Protein AF-A0A0A2M734-F1 (afdb_monomer_lite)

Organism: NCBI:txid1121895

pLDDT: mean 83.77, std 15.37, range [37.56, 97.25]

Structure (mmCIF, N/CA/C/O backbone):
data_AF-A0A0A2M734-F1
#
_entry.id   AF-A0A0A2M734-F1
#
loop_
_atom_site.group_PDB
_atom_site.id
_atom_site.type_symbol
_atom_site.label_atom_id
_atom_site.label_alt_id
_atom_site.label_comp_id
_atom_site.label_asym_id
_atom_site.label_entity_id
_atom_site.label_seq_id
_atom_site.pdbx_PDB_ins_code
_atom_site.Cartn_x
_atom_site.Cartn_y
_atom_site.Cartn_z
_atom_site.occupancy
_atom_site.B_iso_or_equiv
_atom_site.auth_seq_id
_atom_site.auth_comp_id
_atom_site.auth_asym_id
_atom_site.auth_atom_id
_atom_site.pdbx_PDB_model_num
ATOM 1 N N . MET A 1 1 ? 25.179 3.321 -28.283 1.00 37.56 1 MET A N 1
ATOM 2 C CA . MET A 1 1 ? 24.266 2.156 -28.222 1.00 37.56 1 MET A CA 1
ATOM 3 C C . MET A 1 1 ? 24.267 1.571 -26.804 1.00 37.56 1 MET A C 1
ATOM 5 O O . MET A 1 1 ? 25.015 0.644 -26.534 1.00 37.56 1 MET A O 1
ATOM 9 N N . SER A 1 2 ? 23.492 2.133 -25.869 1.00 37.94 2 SER A N 1
ATOM 10 C CA . SER A 1 2 ? 23.304 1.556 -24.513 1.00 37.94 2 SER A CA 1
ATOM 11 C C . SER A 1 2 ? 21.987 1.959 -23.827 1.00 37.94 2 SER A C 1
ATOM 13 O O . SER A 1 2 ? 21.626 1.348 -22.826 1.00 37.94 2 SER A O 1
ATOM 15 N N . ALA A 1 3 ? 21.228 2.917 -24.376 1.00 38.88 3 ALA A N 1
ATOM 16 C CA . ALA A 1 3 ? 19.939 3.341 -23.819 1.00 38.88 3 ALA A CA 1
ATOM 17 C C . ALA A 1 3 ? 18.811 2.297 -23.989 1.00 38.88 3 ALA A C 1
ATOM 19 O O . ALA A 1 3 ? 17.944 2.198 -23.130 1.00 38.88 3 ALA A O 1
ATOM 20 N N . ASN A 1 4 ? 18.868 1.453 -25.028 1.00 44.41 4 ASN A N 1
ATOM 21 C CA . ASN A 1 4 ? 17.791 0.506 -25.372 1.00 44.41 4 ASN A CA 1
ATOM 22 C C . ASN A 1 4 ? 17.810 -0.825 -24.599 1.00 44.41 4 ASN A C 1
ATOM 24 O O . ASN A 1 4 ? 16.937 -1.655 -24.813 1.00 44.41 4 ASN A O 1
ATOM 28 N N . ARG A 1 5 ? 18.802 -1.089 -23.735 1.00 44.12 5 ARG A N 1
ATOM 29 C CA . ARG A 1 5 ? 18.874 -2.384 -23.021 1.00 44.12 5 ARG A CA 1
ATOM 30 C C . ARG A 1 5 ? 17.960 -2.476 -21.796 1.00 44.12 5 ARG A C 1
ATOM 32 O O . ARG A 1 5 ? 17.802 -3.564 -21.265 1.00 44.12 5 ARG A O 1
ATOM 39 N N . TYR A 1 6 ? 17.362 -1.363 -21.369 1.00 48.25 6 TYR A N 1
ATOM 40 C CA . TYR A 1 6 ? 16.563 -1.304 -20.138 1.00 48.25 6 TYR A CA 1
ATOM 41 C C . TYR A 1 6 ? 15.142 -0.769 -20.338 1.00 48.25 6 TYR A C 1
ATOM 43 O O . TYR A 1 6 ? 14.313 -0.942 -19.453 1.00 48.25 6 TYR A O 1
ATOM 51 N N . THR A 1 7 ? 14.829 -0.180 -21.496 1.00 48.91 7 THR A N 1
ATOM 52 C CA . THR A 1 7 ? 13.450 0.185 -21.864 1.00 48.91 7 THR A CA 1
ATOM 53 C C . THR A 1 7 ? 12.558 -1.043 -22.047 1.00 48.91 7 THR A C 1
ATOM 55 O O . THR A 1 7 ? 11.366 -0.941 -21.833 1.00 48.91 7 THR A O 1
ATOM 58 N N . GLY A 1 8 ? 13.127 -2.213 -22.361 1.00 50.00 8 GLY A N 1
ATOM 59 C CA . GLY A 1 8 ? 12.388 -3.483 -22.397 1.00 50.00 8 GLY A CA 1
ATOM 60 C C . GLY A 1 8 ? 12.229 -4.184 -21.041 1.00 50.00 8 GLY A C 1
ATOM 61 O O . GLY A 1 8 ? 11.625 -5.244 -20.996 1.00 50.00 8 GLY A O 1
ATOM 62 N N . ILE A 1 9 ? 12.805 -3.652 -19.949 1.00 56.25 9 ILE A N 1
ATOM 63 C CA . ILE A 1 9 ? 12.559 -4.179 -18.591 1.00 56.25 9 ILE A CA 1
ATOM 64 C C . ILE A 1 9 ? 11.285 -3.561 -18.012 1.00 56.25 9 ILE A C 1
ATOM 66 O O . ILE A 1 9 ? 10.501 -4.255 -17.377 1.00 56.25 9 ILE A O 1
ATOM 70 N N . PHE A 1 10 ? 11.083 -2.264 -18.246 1.00 59.22 10 PHE A N 1
ATOM 71 C CA . PHE A 1 10 ? 9.837 -1.564 -17.950 1.00 59.22 10 PHE A CA 1
ATOM 72 C C . PHE A 1 10 ? 8.920 -1.704 -19.158 1.00 59.22 10 PHE A C 1
ATOM 74 O O . PHE A 1 10 ? 8.701 -0.742 -19.888 1.00 59.22 10 PHE A O 1
ATOM 81 N N . ASP A 1 11 ? 8.477 -2.929 -19.430 1.00 54.78 11 ASP A N 1
ATOM 82 C CA . ASP A 1 11 ? 7.461 -3.139 -20.452 1.00 54.78 11 ASP A CA 1
ATOM 83 C C . ASP A 1 11 ? 6.242 -2.283 -20.074 1.00 54.78 11 ASP A C 1
ATOM 85 O O . ASP A 1 11 ? 5.738 -2.382 -18.954 1.00 54.78 11 ASP A O 1
ATOM 89 N N . GLU A 1 12 ? 5.768 -1.438 -20.994 1.00 52.53 12 GLU A N 1
ATOM 90 C CA . GLU A 1 12 ? 4.561 -0.602 -20.845 1.00 52.53 12 GLU A CA 1
ATOM 91 C C . GLU A 1 12 ? 3.285 -1.467 -20.887 1.00 52.53 12 GLU A C 1
ATOM 93 O O . GLU A 1 12 ? 2.268 -1.121 -21.492 1.00 52.53 12 GLU A O 1
ATOM 98 N N . HIS A 1 13 ? 3.333 -2.656 -20.286 1.00 53.72 13 HIS A N 1
ATOM 99 C CA . HIS A 1 13 ? 2.158 -3.471 -20.076 1.00 53.72 13 HIS A CA 1
ATOM 100 C C . HIS A 1 13 ? 1.295 -2.755 -19.048 1.00 53.72 13 HIS A C 1
ATOM 102 O O . HIS A 1 13 ? 1.479 -2.844 -17.841 1.00 53.72 13 HIS A O 1
ATOM 108 N N . ASN A 1 14 ? 0.333 -2.028 -19.598 1.00 68.12 14 ASN A N 1
ATOM 109 C CA . ASN A 1 14 ? -0.688 -1.242 -18.928 1.00 68.12 14 ASN A CA 1
ATOM 110 C C . ASN A 1 14 ? -1.402 -1.979 -17.777 1.00 68.12 14 ASN A C 1
ATOM 112 O O . ASN A 1 14 ? -1.954 -1.327 -16.892 1.00 68.12 14 ASN A O 1
ATOM 116 N N . ILE A 1 15 ? -1.398 -3.319 -17.791 1.00 80.56 15 ILE A N 1
ATOM 117 C CA . ILE A 1 15 ? -2.026 -4.176 -16.785 1.00 80.56 15 ILE A CA 1
ATOM 118 C C . ILE A 1 15 ? -1.123 -5.390 -16.493 1.00 80.56 15 ILE A C 1
ATOM 120 O O . ILE A 1 15 ? -0.897 -6.220 -17.376 1.00 80.56 15 ILE A O 1
ATOM 124 N N . ASN A 1 16 ? -0.669 -5.537 -15.246 1.00 85.44 16 ASN A N 1
ATOM 125 C CA . ASN A 1 16 ? -0.018 -6.727 -14.701 1.00 85.44 16 ASN A CA 1
ATOM 126 C C . ASN A 1 16 ? -0.886 -7.362 -13.606 1.00 85.44 16 ASN A C 1
ATOM 128 O O . ASN A 1 16 ? -1.156 -6.765 -12.567 1.00 85.44 16 ASN A O 1
ATOM 132 N N . LEU A 1 17 ? -1.292 -8.612 -13.825 1.00 85.81 17 LEU A N 1
ATOM 133 C CA . LEU A 1 17 ? -2.093 -9.386 -12.868 1.00 85.81 17 LEU A CA 1
ATOM 134 C C . LEU A 1 17 ? -1.323 -10.562 -12.263 1.00 85.81 17 LEU A C 1
ATOM 136 O O . LEU A 1 17 ? -1.888 -11.307 -11.463 1.00 85.81 17 LEU A O 1
ATOM 140 N N . ILE A 1 18 ? -0.061 -10.758 -12.655 1.00 87.12 18 ILE A N 1
ATOM 141 C CA . ILE A 1 18 ? 0.780 -11.832 -12.130 1.00 87.12 18 ILE A CA 1
ATOM 142 C C . ILE A 1 18 ? 1.548 -11.270 -10.931 1.00 87.12 18 ILE A C 1
ATOM 144 O O . ILE A 1 18 ? 2.391 -10.392 -11.123 1.00 87.12 18 ILE A O 1
ATOM 148 N N . PRO A 1 19 ? 1.294 -11.764 -9.706 1.00 87.38 19 PRO A N 1
ATOM 149 C CA . PRO A 1 19 ? 1.988 -11.264 -8.532 1.00 87.38 19 PRO A CA 1
ATOM 150 C C . PRO A 1 19 ? 3.489 -11.507 -8.629 1.00 87.38 19 PRO A C 1
ATOM 152 O O . PRO A 1 19 ? 3.938 -12.591 -9.013 1.00 87.38 19 PRO A O 1
ATOM 155 N N . PHE A 1 20 ? 4.249 -10.499 -8.228 1.00 85.88 20 PHE A N 1
ATOM 156 C CA . PHE A 1 20 ? 5.698 -10.464 -8.120 1.00 85.88 20 PHE A CA 1
ATOM 157 C C . PHE A 1 20 ? 6.459 -10.661 -9.433 1.00 85.88 20 PHE A C 1
ATOM 159 O O . PHE A 1 20 ? 7.683 -10.731 -9.386 1.00 85.88 20 PHE A O 1
ATOM 166 N N . SER A 1 21 ? 5.811 -10.726 -10.600 1.00 85.31 21 SER A N 1
ATOM 167 C CA . SER A 1 21 ? 6.509 -10.918 -11.881 1.00 85.31 21 SER A CA 1
ATOM 168 C C . SER A 1 21 ? 7.441 -9.741 -12.183 1.00 85.31 21 SER A C 1
ATOM 170 O O . SER A 1 21 ? 8.661 -9.898 -12.259 1.00 85.31 21 SER A O 1
ATOM 172 N N . ASN A 1 22 ? 6.869 -8.543 -12.285 1.00 84.12 22 ASN A N 1
ATOM 173 C CA . ASN A 1 22 ? 7.575 -7.335 -12.688 1.00 84.12 22 ASN A CA 1
ATOM 174 C C . ASN A 1 22 ? 8.467 -6.824 -11.559 1.00 84.12 22 ASN A C 1
ATOM 176 O O . ASN A 1 22 ? 9.655 -6.561 -11.770 1.00 84.12 22 ASN A O 1
ATOM 180 N N . LYS A 1 23 ? 7.940 -6.765 -10.326 1.00 86.81 23 LYS A N 1
ATOM 181 C CA . LYS A 1 23 ? 8.729 -6.315 -9.174 1.00 86.81 23 LYS A CA 1
ATOM 182 C C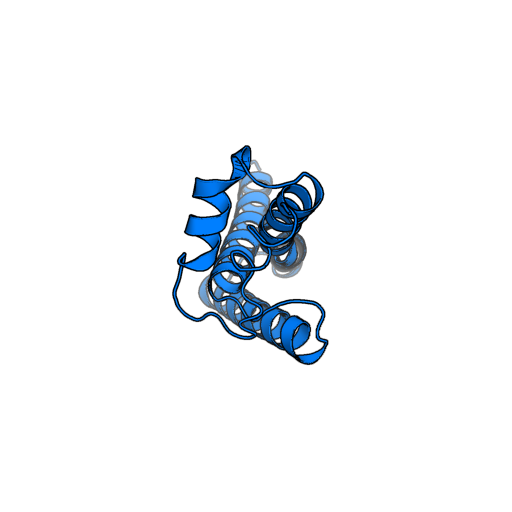 . LYS A 1 23 ? 9.942 -7.201 -8.930 1.00 86.81 23 LYS A C 1
ATOM 184 O O . LYS A 1 23 ? 11.013 -6.659 -8.660 1.00 86.81 23 LYS A O 1
ATOM 189 N N . TRP A 1 24 ? 9.836 -8.524 -9.081 1.00 86.69 24 TRP A N 1
ATOM 190 C CA . TRP A 1 24 ? 10.999 -9.404 -8.931 1.00 86.69 24 TRP A CA 1
ATOM 191 C C . TRP A 1 24 ? 12.109 -9.059 -9.922 1.00 86.69 24 TRP A C 1
ATOM 193 O O . TRP A 1 24 ? 13.261 -8.930 -9.512 1.00 86.69 24 TRP A O 1
ATOM 203 N N . ILE A 1 25 ? 11.771 -8.829 -11.194 1.00 85.75 25 ILE A N 1
ATOM 204 C CA . ILE A 1 25 ? 12.740 -8.442 -12.228 1.00 85.75 25 ILE A CA 1
ATOM 205 C C . ILE A 1 25 ? 13.391 -7.094 -11.885 1.00 85.75 25 ILE A C 1
ATOM 207 O O . ILE A 1 25 ? 14.613 -6.946 -12.010 1.00 85.75 25 ILE A O 1
ATOM 211 N N . TYR A 1 26 ? 12.610 -6.114 -11.424 1.00 85.88 26 TYR A N 1
ATOM 212 C CA . TYR A 1 26 ? 13.135 -4.809 -11.016 1.00 85.88 26 TYR A CA 1
ATOM 213 C C . TYR A 1 26 ? 14.089 -4.917 -9.826 1.00 85.88 26 TYR A C 1
ATOM 215 O O . TYR A 1 26 ? 15.167 -4.318 -9.843 1.00 85.88 26 TYR A O 1
ATOM 223 N N . PHE A 1 27 ? 13.726 -5.704 -8.811 1.00 87.25 27 PHE A N 1
ATOM 224 C CA . PHE A 1 27 ? 14.544 -5.896 -7.617 1.00 87.25 27 PHE A CA 1
ATOM 225 C C . PHE A 1 27 ? 15.801 -6.726 -7.897 1.00 87.25 27 PHE A C 1
ATOM 227 O O . PHE A 1 27 ? 16.882 -6.357 -7.436 1.00 87.25 27 PHE A O 1
ATOM 234 N N . SER A 1 28 ? 15.711 -7.791 -8.698 1.00 88.94 28 SER A N 1
ATOM 235 C CA . SER A 1 28 ? 16.867 -8.628 -9.042 1.00 88.94 28 SER A CA 1
ATOM 236 C C . SER A 1 28 ? 17.914 -7.861 -9.849 1.00 88.94 28 SER A C 1
ATOM 238 O O . SER A 1 28 ? 19.112 -8.084 -9.690 1.00 88.94 28 SER A O 1
ATOM 240 N N . ASN A 1 29 ? 17.471 -6.921 -10.687 1.00 87.94 29 ASN A N 1
ATOM 241 C CA . ASN A 1 29 ? 18.339 -6.068 -11.498 1.00 87.94 29 ASN A CA 1
ATOM 242 C C . ASN A 1 29 ? 18.597 -4.698 -10.854 1.00 87.94 29 ASN A C 1
ATOM 244 O O . ASN A 1 29 ? 19.173 -3.814 -11.492 1.00 87.94 29 ASN A O 1
ATOM 248 N N . PHE A 1 30 ? 18.200 -4.495 -9.592 1.00 87.69 30 PHE A N 1
ATOM 249 C CA . PHE A 1 30 ? 18.165 -3.169 -8.983 1.00 87.69 30 PHE A CA 1
ATOM 250 C C . PHE A 1 30 ? 19.512 -2.456 -9.061 1.00 87.69 30 PHE A C 1
ATOM 252 O O . PHE A 1 30 ? 19.570 -1.302 -9.464 1.00 87.69 30 PHE A O 1
ATOM 259 N N . PHE A 1 31 ? 20.620 -3.137 -8.759 1.00 89.00 31 PHE A N 1
ATOM 260 C CA . PHE A 1 31 ? 21.952 -2.524 -8.769 1.00 89.00 31 PHE A CA 1
ATOM 261 C C . PHE A 1 31 ? 22.455 -2.153 -10.169 1.00 89.00 31 PHE A C 1
ATOM 263 O O . PHE A 1 31 ? 23.221 -1.193 -10.293 1.00 89.00 31 PHE A O 1
ATOM 270 N N . THR A 1 32 ? 21.978 -2.831 -11.215 1.00 87.75 32 THR A N 1
ATOM 271 C CA . THR A 1 32 ? 22.359 -2.578 -12.614 1.00 87.75 32 THR A CA 1
ATOM 272 C C . THR A 1 32 ? 21.507 -1.504 -13.290 1.00 87.75 32 THR A C 1
ATOM 274 O O . THR A 1 32 ? 21.896 -0.984 -14.334 1.00 87.75 32 THR A O 1
ATOM 277 N N . LEU A 1 33 ? 20.366 -1.135 -12.697 1.00 84.81 33 LEU A N 1
ATOM 278 C CA . LEU A 1 33 ? 19.501 -0.077 -13.216 1.00 84.81 33 LEU A CA 1
ATOM 279 C C . LEU A 1 33 ? 20.190 1.299 -13.202 1.00 84.81 33 LEU A C 1
ATOM 281 O O . LEU A 1 33 ? 20.996 1.630 -12.322 1.00 84.81 33 LEU A O 1
ATOM 285 N N . GLN A 1 34 ? 19.808 2.137 -14.165 1.00 89.88 34 GLN A N 1
ATOM 286 C CA . GLN A 1 34 ? 20.165 3.556 -14.179 1.00 89.88 34 GLN A CA 1
ATOM 287 C C . GLN A 1 34 ? 19.525 4.292 -12.993 1.00 89.88 34 GLN A C 1
ATOM 289 O O . GLN A 1 34 ? 18.487 3.877 -12.479 1.00 89.88 34 GLN A O 1
ATOM 294 N N . THR A 1 35 ? 20.108 5.418 -12.578 1.00 87.38 35 THR A N 1
ATOM 295 C CA . THR A 1 35 ? 19.654 6.184 -11.404 1.00 87.38 35 THR A CA 1
ATOM 296 C C . THR A 1 35 ? 18.171 6.556 -11.463 1.00 87.38 35 THR A C 1
ATOM 298 O O . THR A 1 35 ? 17.460 6.354 -10.483 1.00 87.38 35 THR A O 1
ATOM 301 N N . ASN A 1 36 ? 17.677 7.027 -12.612 1.00 84.06 36 ASN A N 1
ATOM 302 C CA . ASN A 1 36 ? 16.268 7.412 -12.765 1.00 84.06 36 ASN A CA 1
ATOM 303 C C . ASN A 1 36 ? 15.320 6.213 -12.610 1.00 84.06 36 ASN A C 1
ATOM 305 O O . ASN A 1 36 ? 14.311 6.313 -11.921 1.00 84.06 36 ASN A O 1
ATOM 309 N N . ALA A 1 37 ? 15.689 5.065 -13.181 1.00 85.31 37 ALA A N 1
ATOM 310 C CA . ALA A 1 37 ? 14.931 3.822 -13.067 1.00 85.31 37 ALA A CA 1
ATOM 311 C C . ALA A 1 37 ? 14.914 3.282 -11.625 1.00 85.31 37 ALA A C 1
ATOM 313 O O . ALA A 1 37 ? 13.869 2.878 -11.127 1.00 85.31 37 ALA A O 1
ATOM 314 N N . LYS A 1 38 ? 16.049 3.339 -10.914 1.00 87.56 38 LYS A N 1
ATOM 315 C CA . LYS A 1 38 ? 16.118 2.991 -9.482 1.00 87.56 38 LYS A CA 1
ATOM 316 C C . LYS A 1 38 ? 15.183 3.860 -8.649 1.00 87.56 38 LYS A C 1
ATOM 318 O O . LYS A 1 38 ? 14.436 3.347 -7.822 1.00 87.56 38 LYS A O 1
ATOM 323 N N . LEU A 1 39 ? 15.237 5.176 -8.866 1.00 87.88 39 LEU A N 1
ATOM 324 C CA . LEU A 1 39 ? 14.393 6.133 -8.155 1.00 87.88 39 LEU A CA 1
ATOM 325 C C . LEU A 1 39 ? 12.911 5.884 -8.426 1.00 87.88 39 LEU A C 1
ATOM 327 O O . LEU A 1 39 ? 12.125 5.970 -7.490 1.00 87.88 39 LEU A O 1
ATOM 331 N N . PHE A 1 40 ? 12.545 5.554 -9.665 1.00 86.62 40 PHE A N 1
ATOM 332 C CA . PHE A 1 40 ? 11.183 5.168 -10.019 1.00 86.62 40 PHE A CA 1
ATOM 333 C C . PHE A 1 40 ? 10.731 3.929 -9.232 1.00 86.62 40 PHE A C 1
ATOM 335 O O . PHE A 1 40 ? 9.793 4.029 -8.452 1.00 86.62 40 PHE A O 1
ATOM 342 N N . VAL A 1 41 ? 11.467 2.812 -9.305 1.00 88.38 41 VAL A N 1
ATOM 343 C CA . VAL A 1 41 ? 11.125 1.562 -8.588 1.00 88.38 41 VAL A CA 1
ATOM 344 C C . VAL A 1 41 ? 10.960 1.783 -7.080 1.00 88.38 41 VAL A C 1
ATOM 346 O O . VAL A 1 41 ? 10.027 1.256 -6.467 1.00 88.38 41 VAL A O 1
ATOM 349 N N . ILE A 1 42 ? 11.849 2.578 -6.474 1.00 90.56 42 ILE A N 1
ATOM 350 C CA . ILE A 1 42 ? 11.765 2.930 -5.051 1.00 90.56 42 ILE A CA 1
ATOM 351 C C . ILE A 1 42 ? 10.507 3.755 -4.773 1.00 90.56 42 ILE A C 1
ATOM 353 O O . ILE A 1 42 ? 9.784 3.443 -3.830 1.00 90.56 42 ILE A O 1
ATOM 357 N N . LYS A 1 43 ? 10.251 4.803 -5.565 1.00 90.94 43 LYS A N 1
ATOM 358 C CA . LYS A 1 43 ? 9.100 5.693 -5.374 1.00 90.94 43 LYS A CA 1
ATOM 359 C C . LYS A 1 43 ? 7.777 4.962 -5.539 1.00 90.94 43 LYS A C 1
ATOM 361 O O . LYS A 1 43 ? 6.937 5.127 -4.668 1.00 90.94 43 LYS A O 1
ATOM 366 N N . GLU A 1 44 ? 7.625 4.135 -6.568 1.00 89.50 44 GLU A N 1
ATOM 367 C CA . GLU A 1 44 ? 6.403 3.350 -6.784 1.00 89.50 44 GLU A CA 1
ATOM 368 C C . GLU A 1 44 ? 6.170 2.379 -5.620 1.00 89.50 44 GLU A C 1
ATOM 370 O O . GLU A 1 44 ? 5.109 2.354 -5.003 1.00 89.50 44 GLU A O 1
ATOM 375 N N . THR A 1 45 ? 7.207 1.634 -5.220 1.00 92.56 45 THR A N 1
ATOM 376 C CA . THR A 1 45 ? 7.074 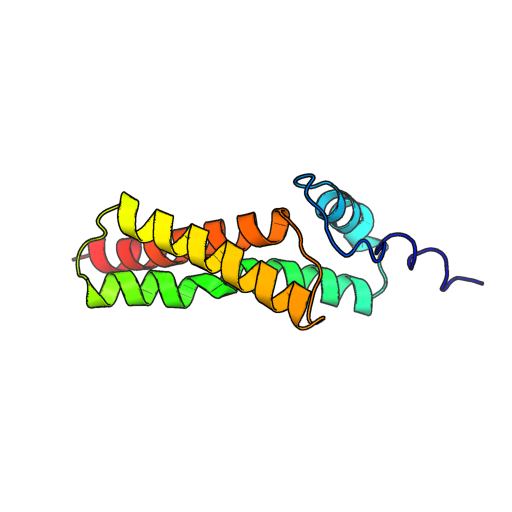0.634 -4.149 1.00 92.56 45 THR A CA 1
ATOM 377 C C . THR A 1 45 ? 6.786 1.270 -2.789 1.00 92.56 45 THR A C 1
ATOM 379 O O . THR A 1 45 ? 5.899 0.820 -2.065 1.00 92.56 45 THR A O 1
ATOM 382 N N . ILE A 1 46 ? 7.535 2.313 -2.421 1.00 95.44 46 ILE A N 1
ATOM 383 C CA . ILE A 1 46 ? 7.340 3.018 -1.150 1.00 95.44 46 ILE A CA 1
ATOM 384 C C . ILE A 1 46 ? 6.025 3.798 -1.188 1.00 95.44 46 ILE A C 1
ATOM 386 O O . ILE A 1 46 ? 5.270 3.753 -0.224 1.00 95.44 46 ILE A O 1
ATOM 390 N N . GLY A 1 47 ? 5.721 4.476 -2.294 1.00 94.31 47 GLY A N 1
ATOM 391 C CA . GLY A 1 47 ? 4.496 5.246 -2.479 1.00 94.31 47 GLY A CA 1
ATOM 392 C C . GLY A 1 47 ? 3.261 4.401 -2.199 1.00 94.31 47 GLY A C 1
ATOM 393 O O . GLY A 1 47 ? 2.511 4.730 -1.282 1.00 94.31 47 GLY A O 1
ATOM 394 N N . ASN A 1 48 ? 3.125 3.266 -2.885 1.00 94.69 48 ASN A N 1
ATOM 395 C CA . ASN A 1 48 ? 1.986 2.363 -2.707 1.00 94.69 48 ASN A CA 1
ATOM 396 C C . ASN A 1 48 ? 1.951 1.747 -1.300 1.00 94.69 48 ASN A C 1
ATOM 398 O O . ASN A 1 48 ? 0.896 1.648 -0.684 1.00 94.69 48 ASN A O 1
ATOM 402 N N . PHE A 1 49 ? 3.101 1.431 -0.697 1.00 96.62 49 PHE A N 1
ATOM 403 C CA . PHE A 1 49 ? 3.112 0.963 0.692 1.00 96.62 49 PHE A CA 1
ATOM 404 C C . PHE A 1 49 ? 2.636 2.028 1.696 1.00 96.62 49 PHE A C 1
ATOM 406 O O . PHE A 1 49 ? 1.943 1.707 2.655 1.00 96.62 49 PHE A O 1
ATOM 413 N N . PHE A 1 50 ? 2.984 3.302 1.517 1.00 97.06 50 PHE A N 1
ATOM 414 C CA . PHE A 1 50 ? 2.600 4.354 2.466 1.00 97.06 50 PHE A CA 1
ATOM 415 C C . PHE A 1 50 ? 1.221 4.966 2.188 1.00 97.06 50 PHE A C 1
ATOM 417 O O . PHE A 1 50 ? 0.642 5.565 3.094 1.00 97.06 50 PHE A O 1
ATOM 424 N N . LEU A 1 51 ? 0.665 4.798 0.987 1.00 95.94 51 LEU A N 1
ATOM 425 C CA . LEU A 1 51 ? -0.516 5.527 0.520 1.00 95.94 51 LEU A CA 1
ATOM 426 C C . LEU A 1 51 ? -1.761 5.338 1.402 1.00 95.94 51 LEU A C 1
ATOM 428 O O . LEU A 1 51 ? -2.426 6.314 1.748 1.00 95.94 51 LEU A O 1
ATOM 432 N N . LEU A 1 52 ? -2.064 4.102 1.817 1.00 96.75 52 LEU A N 1
ATOM 433 C CA . LEU A 1 52 ? -3.235 3.802 2.656 1.00 96.75 52 LEU A CA 1
ATOM 434 C C . LEU A 1 52 ? -2.969 3.860 4.167 1.00 96.75 52 LEU A C 1
ATOM 436 O O . LEU A 1 52 ? -3.915 3.753 4.955 1.00 96.75 52 LEU A O 1
ATOM 440 N N . MET A 1 53 ? -1.720 4.064 4.601 1.00 96.44 53 MET A N 1
ATOM 441 C CA . MET A 1 53 ? -1.396 4.138 6.032 1.00 96.44 53 MET A CA 1
ATOM 442 C C . MET A 1 53 ? -2.151 5.254 6.768 1.00 96.44 53 MET A C 1
ATOM 444 O O . MET A 1 53 ? -2.735 4.957 7.816 1.00 96.44 53 MET A O 1
ATOM 448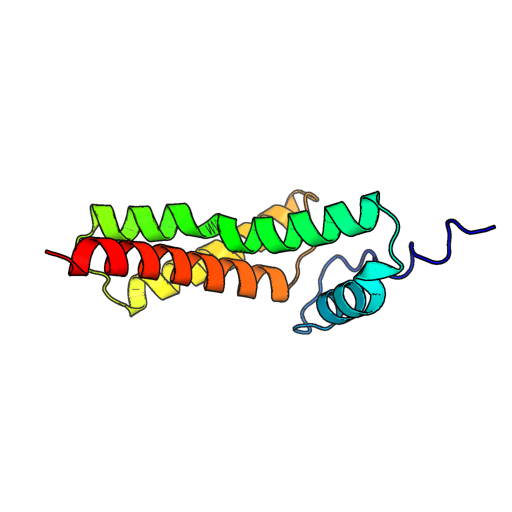 N N . PRO A 1 54 ? -2.191 6.511 6.269 1.00 95.19 54 PRO A N 1
ATOM 449 C CA . PRO A 1 54 ? -2.872 7.598 6.967 1.00 95.19 54 PRO A CA 1
ATOM 450 C C . PRO A 1 54 ? -4.371 7.335 7.078 1.00 95.19 54 PRO A C 1
ATOM 452 O O . PRO A 1 54 ? -4.953 7.547 8.137 1.00 95.19 54 PRO A O 1
ATOM 455 N N . PHE A 1 55 ? -4.986 6.801 6.017 1.00 94.44 55 PHE A N 1
ATOM 456 C CA . PHE A 1 55 ? -6.404 6.452 6.018 1.00 94.44 55 PHE A CA 1
ATOM 457 C C . PHE A 1 55 ? -6.725 5.410 7.095 1.00 94.44 55 PHE A C 1
ATOM 459 O O . PHE A 1 55 ? -7.618 5.624 7.916 1.00 94.44 55 PHE A O 1
ATOM 466 N N . ALA A 1 56 ? -5.981 4.301 7.125 1.00 93.00 56 ALA A N 1
ATOM 467 C CA . ALA A 1 56 ? -6.216 3.237 8.092 1.00 93.00 56 ALA A CA 1
ATOM 468 C C . ALA A 1 56 ? -5.972 3.710 9.532 1.00 93.00 56 ALA A C 1
ATOM 470 O O . ALA A 1 56 ? -6.760 3.395 10.426 1.00 93.00 56 ALA A O 1
ATOM 471 N N . TRP A 1 57 ? -4.934 4.522 9.754 1.00 92.19 57 TRP A N 1
ATOM 472 C CA . TRP A 1 57 ? -4.685 5.158 11.045 1.00 92.19 57 TRP A CA 1
ATOM 473 C C . TRP A 1 57 ? -5.866 6.034 11.480 1.00 92.19 57 TRP A C 1
ATOM 475 O O . TRP A 1 57 ? -6.412 5.847 12.568 1.00 92.19 57 TRP A O 1
ATOM 485 N N . SER A 1 58 ? -6.292 6.974 10.630 1.00 92.00 58 SER A N 1
ATOM 486 C CA . SER A 1 58 ? -7.402 7.888 10.917 1.00 92.00 58 SER A CA 1
ATOM 487 C C . SER A 1 58 ? -8.710 7.142 11.163 1.00 92.00 58 SER A C 1
ATOM 489 O O . SER A 1 58 ? -9.439 7.480 12.093 1.00 92.00 58 SER A O 1
ATOM 491 N N . TYR A 1 59 ? -8.986 6.083 10.400 1.00 90.94 59 TYR A N 1
ATOM 492 C CA . TYR A 1 59 ? -10.141 5.219 10.634 1.00 90.94 59 TYR A CA 1
ATOM 493 C C . TYR A 1 59 ? -10.136 4.653 12.064 1.00 90.94 59 TYR A C 1
ATOM 495 O O . TYR A 1 59 ? -11.153 4.683 12.758 1.00 90.94 59 TYR A O 1
ATOM 503 N N . CYS A 1 60 ? -8.980 4.190 12.545 1.00 89.06 60 CYS A N 1
ATOM 504 C CA . CYS A 1 60 ? -8.857 3.686 13.911 1.00 89.06 60 CYS A CA 1
ATOM 505 C C . CYS A 1 60 ? -9.098 4.774 14.968 1.00 89.06 60 CYS A C 1
ATOM 507 O O . CYS A 1 60 ? -9.756 4.499 15.972 1.00 89.06 60 CYS A O 1
ATOM 509 N N . VAL A 1 61 ? -8.610 5.997 14.726 1.00 89.06 61 VAL A N 1
ATOM 510 C CA . VAL A 1 61 ? -8.815 7.156 15.613 1.00 89.06 61 VAL A CA 1
ATOM 511 C C . VAL A 1 61 ? -10.304 7.475 15.767 1.00 89.06 61 VAL A C 1
ATOM 513 O O . VAL A 1 61 ? -10.780 7.624 16.889 1.00 89.06 61 VAL A O 1
ATOM 516 N N . PHE A 1 62 ? -11.052 7.562 14.663 1.00 88.19 62 PHE A N 1
ATOM 517 C CA . PHE A 1 62 ? -12.450 8.009 14.700 1.00 88.19 62 PHE A CA 1
ATOM 518 C C . PHE A 1 62 ? -13.423 6.948 15.213 1.00 88.19 62 PHE A C 1
ATOM 520 O O . PHE A 1 62 ? -14.375 7.278 15.917 1.00 88.19 62 PHE A O 1
ATOM 527 N N . PHE A 1 63 ? -13.201 5.676 14.876 1.00 84.69 63 PHE A N 1
ATOM 528 C CA . PHE A 1 63 ? -14.160 4.612 15.185 1.00 84.69 63 PHE A CA 1
ATOM 529 C C . PHE A 1 63 ? -13.797 3.797 16.434 1.00 84.69 63 PHE A C 1
ATOM 531 O O . PHE A 1 63 ? -14.557 2.912 16.826 1.00 84.69 63 PHE A O 1
ATOM 538 N N . GLY A 1 64 ? -12.673 4.110 17.094 1.00 69.06 64 GLY A N 1
ATOM 539 C CA . GLY A 1 64 ? -12.327 3.702 18.463 1.00 69.06 64 GLY A CA 1
ATOM 540 C C . GLY A 1 64 ? -11.988 2.220 18.665 1.00 69.06 64 GLY A C 1
ATOM 541 O O . GLY A 1 64 ? -11.144 1.897 19.498 1.00 69.06 64 GLY A O 1
ATOM 542 N N . LYS A 1 65 ? -12.590 1.303 17.898 1.00 63.62 65 LYS A N 1
ATOM 543 C CA . LYS A 1 65 ? -12.218 -0.111 17.776 1.00 63.62 65 LYS A CA 1
ATOM 544 C C . LYS A 1 65 ? -12.560 -0.602 16.375 1.00 63.62 65 LYS A C 1
ATOM 546 O O . LYS A 1 65 ? -13.688 -0.486 15.905 1.00 63.62 65 LYS A O 1
ATOM 551 N N . ILE A 1 66 ? -11.578 -1.205 15.720 1.00 57.72 66 ILE A N 1
ATOM 552 C CA . ILE A 1 66 ? -11.752 -1.835 14.417 1.00 57.72 66 ILE A CA 1
ATOM 553 C C . ILE A 1 66 ? -12.732 -3.012 14.565 1.00 57.72 66 ILE A C 1
ATOM 555 O O . ILE A 1 66 ? -12.411 -4.017 15.202 1.00 57.72 66 ILE A O 1
ATOM 559 N N . LYS A 1 67 ? -13.896 -2.958 13.909 1.00 64.12 67 LYS A N 1
ATOM 560 C CA . LYS A 1 67 ? -14.507 -4.203 13.428 1.00 64.12 67 LYS A CA 1
ATOM 561 C C . LYS A 1 67 ? -13.588 -4.710 12.317 1.00 64.12 67 LYS A C 1
ATOM 563 O O . LYS A 1 67 ? -13.619 -4.177 11.211 1.00 64.12 67 LYS A O 1
ATOM 568 N N . GLN A 1 68 ? -12.732 -5.681 12.649 1.00 71.12 68 GLN A N 1
ATOM 569 C CA . GLN A 1 68 ? -11.687 -6.243 11.773 1.00 71.12 68 GLN A CA 1
ATOM 570 C C . GLN A 1 68 ? -12.138 -6.484 10.329 1.00 71.12 68 GLN A C 1
ATOM 572 O O . GLN A 1 68 ? -11.402 -6.073 9.435 1.00 71.12 68 GLN A O 1
ATOM 577 N N . PRO A 1 69 ? -13.348 -7.007 10.054 1.00 81.88 69 PRO A N 1
ATOM 578 C CA . PRO A 1 69 ? -13.772 -7.192 8.670 1.00 81.88 69 PRO A CA 1
ATOM 579 C C . PRO A 1 69 ? -14.037 -5.876 7.924 1.00 81.88 69 PRO A C 1
ATOM 581 O O . PRO A 1 69 ? -13.619 -5.740 6.781 1.00 81.88 69 PRO A O 1
ATOM 584 N N . THR A 1 70 ? -14.687 -4.884 8.542 1.00 86.94 70 THR A N 1
ATOM 585 C CA . THR A 1 70 ? -15.098 -3.653 7.839 1.00 86.94 70 THR A CA 1
ATOM 586 C C . THR A 1 70 ? -13.901 -2.822 7.392 1.00 86.94 70 THR A C 1
ATOM 588 O O . THR A 1 70 ? -13.869 -2.353 6.260 1.00 86.94 70 THR A O 1
ATOM 591 N N . MET A 1 71 ? -12.891 -2.673 8.253 1.00 88.12 71 MET A N 1
ATOM 592 C CA . MET A 1 71 ? -11.677 -1.932 7.900 1.00 88.12 71 MET A CA 1
ATOM 593 C C . MET A 1 71 ? -10.909 -2.628 6.773 1.00 88.12 71 MET A C 1
ATOM 595 O O . MET A 1 71 ? -10.469 -1.968 5.840 1.00 88.12 71 MET A O 1
ATOM 599 N N . VAL A 1 72 ? -10.771 -3.956 6.841 1.00 90.62 72 VAL A N 1
ATOM 600 C CA . VAL A 1 72 ? -10.069 -4.733 5.810 1.00 90.62 72 VAL A CA 1
ATOM 601 C C . VAL A 1 72 ? -10.789 -4.618 4.468 1.00 90.62 72 VAL A C 1
ATOM 603 O O . VAL A 1 72 ? -10.144 -4.335 3.465 1.00 90.62 72 VAL A O 1
ATOM 606 N N . VAL A 1 73 ? -12.120 -4.750 4.450 1.00 93.00 73 VAL A N 1
ATOM 607 C CA . VAL A 1 73 ? -12.925 -4.566 3.230 1.00 93.00 73 VAL A CA 1
ATOM 608 C C . VAL A 1 73 ? -12.738 -3.163 2.651 1.00 93.00 73 VAL A C 1
ATOM 610 O O . VAL A 1 73 ? -12.545 -3.031 1.446 1.00 93.00 73 VAL A O 1
ATOM 613 N N . LEU A 1 74 ? -12.736 -2.122 3.490 1.00 93.56 74 LEU A N 1
ATOM 614 C CA . LEU A 1 74 ? -12.496 -0.747 3.041 1.00 93.56 74 LEU A CA 1
ATOM 615 C C . LEU A 1 74 ? -11.088 -0.554 2.471 1.00 93.56 74 LEU A C 1
ATOM 617 O O . LEU A 1 74 ? -10.948 0.076 1.430 1.00 93.56 74 LEU A O 1
ATOM 621 N N . ILE A 1 75 ? -10.056 -1.107 3.114 1.00 94.94 75 ILE A N 1
ATOM 622 C CA . ILE A 1 75 ? -8.672 -1.039 2.622 1.00 94.94 75 ILE A CA 1
ATOM 623 C C . ILE A 1 75 ? -8.562 -1.711 1.250 1.00 94.94 75 ILE A C 1
ATOM 625 O O . ILE A 1 75 ? -7.989 -1.125 0.339 1.00 94.94 75 ILE A O 1
ATOM 629 N N . VAL A 1 76 ? -9.142 -2.902 1.081 1.00 95.38 76 VAL A N 1
ATOM 630 C CA . VAL A 1 76 ? -9.135 -3.621 -0.204 1.00 95.38 76 VAL A CA 1
ATOM 631 C C . VAL A 1 76 ? -9.893 -2.834 -1.275 1.00 95.38 76 VAL A C 1
ATOM 633 O O . VAL A 1 76 ? -9.390 -2.665 -2.383 1.00 95.38 76 VAL A O 1
ATOM 636 N N . PHE A 1 77 ? -11.075 -2.307 -0.945 1.00 96.38 77 PHE A N 1
ATOM 637 C CA . PHE A 1 77 ? -11.866 -1.493 -1.867 1.00 96.38 77 PHE A CA 1
ATOM 638 C C . PHE A 1 77 ? -11.121 -0.224 -2.303 1.00 96.38 77 PHE A C 1
ATOM 640 O O . PHE A 1 77 ? -11.114 0.117 -3.486 1.00 96.38 77 PHE A O 1
ATOM 647 N N . LEU A 1 78 ? -10.462 0.462 -1.367 1.00 96.31 78 LEU A N 1
ATOM 648 C CA . LEU A 1 78 ? -9.673 1.654 -1.664 1.00 96.31 78 LEU A CA 1
ATOM 649 C C . LEU A 1 78 ? -8.417 1.327 -2.466 1.00 96.31 78 LEU A C 1
ATOM 651 O O . LEU A 1 78 ? -8.143 2.047 -3.415 1.00 96.31 78 LEU A O 1
ATOM 655 N N . ALA A 1 79 ? -7.699 0.247 -2.146 1.00 96.31 79 ALA A N 1
ATOM 656 C CA . ALA A 1 79 ? -6.536 -0.192 -2.919 1.00 96.31 79 ALA A CA 1
ATOM 657 C C . ALA A 1 79 ? -6.915 -0.445 -4.386 1.00 96.31 79 ALA A C 1
ATOM 659 O O . ALA A 1 79 ? -6.273 0.081 -5.287 1.00 96.31 79 ALA A O 1
ATOM 660 N N . LEU A 1 80 ? -8.024 -1.157 -4.623 1.00 95.06 80 LEU A N 1
ATOM 661 C CA . LEU A 1 80 ? -8.566 -1.365 -5.967 1.00 95.06 80 LEU A CA 1
ATOM 662 C C . LEU A 1 80 ? -8.974 -0.050 -6.637 1.00 95.06 80 LEU A C 1
ATOM 664 O O . LEU A 1 80 ? -8.696 0.151 -7.815 1.00 95.06 80 LEU A O 1
ATOM 668 N N . THR A 1 81 ? -9.650 0.842 -5.912 1.00 96.19 81 THR A N 1
ATOM 669 C CA . THR A 1 81 ? -10.109 2.128 -6.460 1.00 96.19 81 THR A CA 1
ATO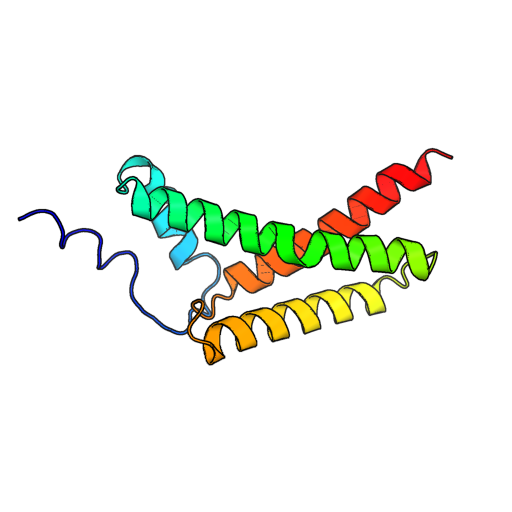M 670 C C . THR A 1 81 ? -8.931 3.006 -6.872 1.00 96.19 81 THR A C 1
ATOM 672 O O . THR A 1 81 ? -8.950 3.583 -7.953 1.00 96.19 81 THR A O 1
ATOM 675 N N . ILE A 1 82 ? -7.905 3.088 -6.028 1.00 94.56 82 ILE A N 1
ATOM 676 C CA . ILE A 1 82 ? -6.681 3.850 -6.275 1.00 94.56 82 ILE A CA 1
ATOM 677 C C . ILE A 1 82 ? -5.967 3.324 -7.517 1.00 94.56 82 ILE A C 1
ATOM 679 O O . ILE A 1 82 ? -5.691 4.114 -8.416 1.00 94.56 82 ILE A O 1
ATOM 683 N N . GLU A 1 83 ? -5.753 2.010 -7.595 1.00 92.75 83 GLU A N 1
ATOM 684 C CA . GLU A 1 83 ? -5.069 1.377 -8.724 1.00 92.75 83 GLU A CA 1
ATOM 685 C C . GLU A 1 83 ? -5.816 1.632 -10.041 1.00 92.75 83 GLU A C 1
ATOM 687 O O . GLU A 1 83 ? -5.242 2.046 -11.047 1.00 92.75 83 GLU A O 1
ATOM 692 N N . ASN A 1 84 ? -7.146 1.475 -10.016 1.00 92.38 84 ASN A N 1
ATOM 693 C CA . ASN A 1 84 ? -7.990 1.803 -11.160 1.00 92.38 84 ASN A CA 1
ATOM 694 C C . ASN A 1 84 ? -7.861 3.284 -11.541 1.00 92.38 84 ASN A C 1
ATOM 696 O O . ASN A 1 84 ? -7.730 3.598 -12.718 1.00 92.38 84 ASN A O 1
ATOM 700 N N . LEU A 1 85 ? -7.890 4.211 -10.582 1.00 93.25 85 LEU A N 1
ATOM 701 C CA . LEU A 1 85 ? -7.757 5.640 -10.876 1.00 93.25 85 LEU A CA 1
ATOM 702 C C . LEU A 1 85 ? -6.385 5.985 -11.462 1.00 93.25 85 LEU A C 1
ATOM 704 O O . LEU A 1 85 ? -6.328 6.745 -12.425 1.00 93.25 85 LEU A O 1
ATOM 708 N N . GLN A 1 86 ? -5.297 5.432 -10.919 1.00 89.81 86 GLN A N 1
ATOM 709 C CA . GLN A 1 86 ? -3.944 5.623 -11.452 1.00 89.81 86 GLN A CA 1
ATOM 710 C C . GLN A 1 86 ? -3.847 5.135 -12.898 1.00 89.81 86 GLN A C 1
ATOM 712 O O . GLN A 1 86 ? -3.283 5.843 -13.735 1.00 89.81 86 GLN A O 1
ATOM 717 N N . TYR A 1 87 ? -4.478 3.996 -13.190 1.00 90.19 87 TYR A N 1
ATOM 718 C CA . TYR A 1 87 ? -4.598 3.451 -14.534 1.00 90.19 87 TYR A CA 1
ATOM 719 C C . TYR A 1 87 ? -5.398 4.369 -15.475 1.00 90.19 87 TYR A C 1
ATOM 721 O O . TYR A 1 87 ? -4.888 4.805 -16.505 1.00 90.19 87 TYR A O 1
ATOM 729 N N . TRP A 1 88 ? -6.632 4.737 -15.108 1.00 91.06 88 TRP A N 1
ATOM 730 C CA . TRP A 1 88 ? -7.506 5.589 -15.931 1.00 91.06 88 TRP A CA 1
ATOM 731 C C . TRP A 1 88 ? -6.919 6.982 -16.192 1.00 91.06 88 TRP A C 1
ATOM 733 O O . TRP A 1 88 ? -7.117 7.557 -17.264 1.00 91.06 88 TRP A O 1
ATOM 743 N N . LEU A 1 89 ? -6.200 7.537 -15.216 1.00 90.00 89 LEU A N 1
ATOM 744 C CA . LEU A 1 89 ? -5.563 8.848 -15.319 1.00 90.00 89 LEU A CA 1
ATOM 745 C C . LEU A 1 89 ? -4.190 8.801 -16.005 1.00 90.00 89 LEU A C 1
ATOM 747 O O . LEU A 1 89 ? -3.574 9.854 -16.154 1.00 90.00 89 LEU A O 1
ATOM 751 N N . HIS A 1 90 ? -3.718 7.622 -16.430 1.00 83.94 90 HIS A N 1
ATOM 752 C CA . HIS A 1 90 ? -2.383 7.414 -17.004 1.00 83.94 90 HIS A CA 1
ATOM 753 C C . HIS A 1 90 ? -1.253 7.929 -16.091 1.00 83.94 90 HIS A C 1
ATOM 755 O O . HIS A 1 90 ? -0.210 8.385 -16.559 1.00 83.94 90 HIS A O 1
ATOM 761 N N . ILE A 1 91 ? -1.481 7.893 -14.774 1.00 84.56 91 ILE A N 1
ATOM 762 C CA . ILE A 1 91 ? -0.491 8.272 -13.757 1.00 84.56 91 ILE A CA 1
ATOM 763 C C . ILE A 1 91 ? 0.444 7.090 -13.479 1.00 84.56 91 ILE A C 1
ATOM 765 O O . ILE A 1 91 ? 1.624 7.303 -13.212 1.00 84.56 91 ILE A O 1
ATOM 769 N N . GLY A 1 92 ? -0.079 5.864 -13.553 1.00 80.38 92 GLY A N 1
ATOM 770 C CA . GLY A 1 92 ? 0.657 4.629 -13.299 1.00 80.38 92 GLY A CA 1
ATOM 771 C C . GLY A 1 92 ? 0.099 3.445 -14.090 1.00 80.38 92 GLY A C 1
ATOM 772 O O . GLY A 1 92 ? -0.864 3.577 -14.846 1.00 80.38 92 GLY A O 1
ATOM 773 N N . THR A 1 93 ? 0.730 2.288 -13.923 1.00 82.00 93 THR A N 1
ATOM 774 C CA . THR A 1 93 ? 0.296 0.998 -14.480 1.00 82.00 93 THR A CA 1
ATOM 775 C C . THR A 1 93 ? -0.623 0.290 -13.504 1.00 82.00 93 THR A C 1
ATOM 777 O O . THR A 1 93 ? -0.398 0.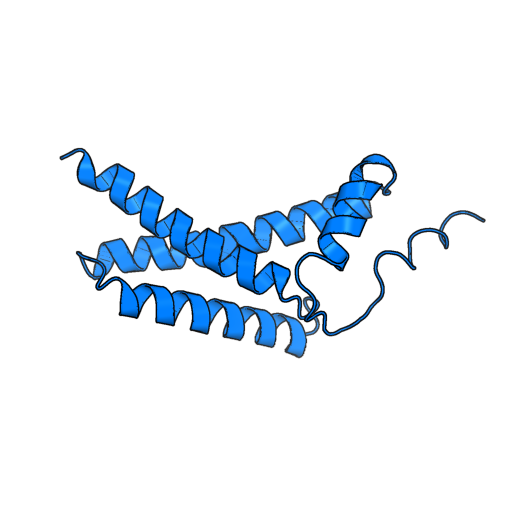424 -12.313 1.00 82.00 93 THR A O 1
ATOM 780 N N . PHE A 1 94 ? -1.587 -0.499 -13.985 1.00 86.56 94 PHE A N 1
ATOM 781 C CA . PHE A 1 94 ? -2.368 -1.362 -13.099 1.00 86.56 94 PHE A CA 1
ATOM 782 C C . PHE A 1 94 ? -1.528 -2.588 -12.710 1.00 86.56 94 PHE A C 1
ATOM 784 O O . PHE A 1 94 ? -1.382 -3.494 -13.530 1.00 86.56 94 PHE A O 1
ATOM 791 N N . ASP A 1 95 ? -0.979 -2.642 -11.498 1.00 89.12 95 ASP A N 1
ATOM 792 C CA . ASP A 1 95 ? -0.169 -3.761 -11.000 1.00 89.12 95 ASP A CA 1
ATOM 793 C C . ASP A 1 95 ? -0.787 -4.387 -9.738 1.00 89.12 95 ASP A C 1
ATOM 795 O O . ASP A 1 95 ? -1.049 -3.734 -8.724 1.00 89.12 95 ASP A O 1
ATOM 799 N N . ILE A 1 96 ? -1.000 -5.705 -9.764 1.00 92.56 96 ILE A N 1
ATOM 800 C CA . ILE A 1 96 ? -1.486 -6.451 -8.596 1.00 92.56 96 ILE A CA 1
ATOM 801 C C . ILE A 1 96 ? -0.550 -6.310 -7.387 1.00 92.56 96 ILE A C 1
ATOM 803 O O . ILE A 1 96 ? -1.016 -6.320 -6.244 1.00 92.56 96 ILE A O 1
ATOM 807 N N . ASP A 1 97 ? 0.752 -6.131 -7.620 1.00 93.75 97 ASP A N 1
ATOM 808 C CA . ASP A 1 97 ? 1.716 -5.919 -6.545 1.00 93.75 97 ASP A CA 1
ATOM 809 C C . ASP A 1 97 ? 1.479 -4.586 -5.824 1.00 93.75 97 ASP A C 1
ATOM 811 O O . ASP A 1 97 ? 1.712 -4.486 -4.617 1.00 93.75 97 ASP A O 1
ATOM 815 N N . ASP A 1 98 ? 0.973 -3.573 -6.524 1.00 93.44 98 ASP A N 1
ATOM 816 C CA . ASP A 1 98 ? 0.672 -2.258 -5.959 1.00 93.44 98 ASP A CA 1
ATOM 817 C C . ASP A 1 98 ? -0.604 -2.281 -5.115 1.00 93.44 98 ASP A C 1
ATOM 819 O O . ASP A 1 98 ? -0.623 -1.736 -4.006 1.00 93.44 98 ASP A O 1
ATOM 823 N N . ILE A 1 99 ? -1.613 -3.053 -5.528 1.00 94.75 99 ILE A N 1
ATOM 824 C CA . ILE A 1 99 ? -2.773 -3.380 -4.683 1.00 94.75 99 ILE A CA 1
ATOM 825 C C . ILE A 1 99 ? -2.323 -4.092 -3.399 1.00 94.75 9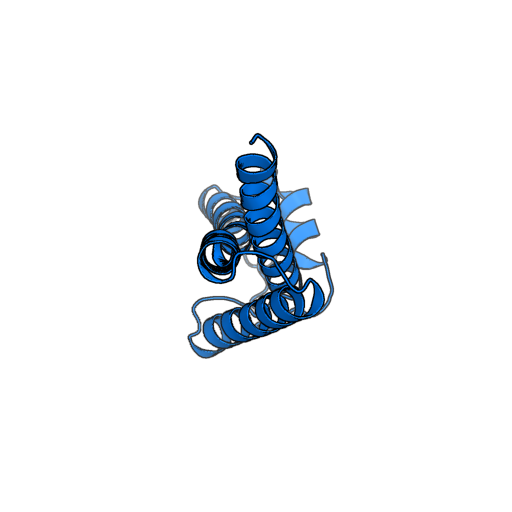9 ILE A C 1
ATOM 827 O O . ILE A 1 99 ? -2.761 -3.731 -2.301 1.00 94.75 99 ILE A O 1
ATOM 831 N N . ILE A 1 100 ? -1.433 -5.086 -3.507 1.00 95.69 100 ILE A N 1
ATOM 832 C CA . ILE A 1 100 ? -0.894 -5.817 -2.348 1.00 95.69 100 ILE A CA 1
ATOM 833 C C . ILE A 1 100 ? -0.143 -4.863 -1.409 1.00 95.69 100 ILE A C 1
ATOM 835 O O . ILE A 1 100 ? -0.346 -4.921 -0.192 1.00 95.69 100 ILE A O 1
ATOM 839 N N . LEU A 1 101 ? 0.688 -3.966 -1.946 1.00 96.19 101 LEU A N 1
ATOM 840 C CA . LEU A 1 101 ? 1.435 -2.982 -1.158 1.00 96.19 101 LEU A CA 1
ATOM 841 C C . LEU A 1 101 ? 0.516 -1.980 -0.463 1.00 96.19 101 LEU A C 1
ATOM 843 O O . LEU A 1 101 ? 0.703 -1.729 0.727 1.00 96.19 101 LEU A O 1
ATOM 847 N N . ASN A 1 102 ? -0.503 -1.477 -1.158 1.00 96.88 102 ASN A N 1
ATOM 848 C CA . ASN A 1 102 ? -1.529 -0.607 -0.591 1.00 96.88 102 ASN A CA 1
ATOM 849 C C . ASN A 1 102 ? -2.242 -1.286 0.591 1.00 96.88 102 ASN A C 1
ATOM 851 O O . ASN A 1 102 ? -2.384 -0.694 1.667 1.00 96.88 102 ASN A O 1
ATOM 855 N N . ILE A 1 103 ? -2.641 -2.553 0.437 1.00 96.50 103 ILE A N 1
ATOM 856 C CA . ILE A 1 103 ? -3.266 -3.331 1.516 1.00 96.50 103 ILE A CA 1
ATOM 857 C C . ILE A 1 103 ? -2.294 -3.519 2.688 1.00 96.50 103 ILE A C 1
ATOM 859 O O . ILE A 1 103 ? -2.662 -3.258 3.837 1.00 96.50 103 ILE A O 1
ATOM 863 N N . ALA A 1 104 ? -1.055 -3.939 2.415 1.00 97.25 104 ALA A N 1
ATOM 864 C CA . ALA A 1 104 ? -0.023 -4.128 3.435 1.00 97.25 104 ALA A CA 1
ATOM 865 C C . ALA A 1 104 ? 0.245 -2.829 4.211 1.00 97.25 104 ALA A C 1
ATOM 867 O O . ALA A 1 104 ? 0.329 -2.842 5.440 1.00 97.25 104 ALA A O 1
ATOM 868 N N . GLY A 1 105 ? 0.289 -1.707 3.499 1.00 96.69 105 GLY A N 1
ATOM 869 C CA . GLY A 1 105 ? 0.365 -0.358 4.032 1.00 96.69 105 GLY A CA 1
ATOM 870 C C . GLY A 1 105 ? -0.771 -0.024 4.982 1.00 96.69 105 GLY A C 1
ATOM 871 O O . GLY A 1 105 ? -0.546 0.288 6.149 1.00 96.69 105 GLY A O 1
ATOM 872 N N . GLY A 1 106 ? -2.015 -0.144 4.517 1.00 95.88 106 GLY A N 1
ATOM 873 C CA . GLY A 1 106 ? -3.194 0.112 5.346 1.00 95.88 106 GLY A CA 1
ATOM 874 C C . GLY A 1 106 ? -3.205 -0.731 6.627 1.00 95.88 106 GLY A C 1
ATOM 875 O O . GLY A 1 106 ? -3.417 -0.209 7.724 1.00 95.88 106 GLY A O 1
ATOM 876 N N . LEU A 1 107 ? -2.894 -2.026 6.524 1.00 94.75 107 LEU A N 1
ATOM 877 C CA . LEU A 1 107 ? -2.789 -2.904 7.693 1.00 94.75 107 LEU A CA 1
ATOM 878 C C . LEU A 1 107 ? -1.662 -2.477 8.641 1.00 94.75 107 LEU A C 1
ATOM 880 O O . LEU A 1 107 ? -1.851 -2.489 9.860 1.00 94.75 107 LEU A O 1
ATOM 884 N N . PHE A 1 108 ? -0.515 -2.059 8.104 1.00 95.88 108 PHE A N 1
ATOM 885 C CA . PHE A 1 108 ? 0.594 -1.546 8.901 1.00 95.88 108 PHE A CA 1
ATOM 886 C C . PHE A 1 108 ? 0.222 -0.247 9.631 1.00 95.88 108 PHE A C 1
ATOM 888 O O . PHE A 1 108 ? 0.495 -0.121 10.824 1.00 95.88 108 PHE A O 1
ATOM 895 N N . GLY A 1 109 ? -0.477 0.682 8.974 1.00 94.12 109 GLY A N 1
ATOM 896 C CA . GLY A 1 109 ? -0.986 1.908 9.600 1.00 94.12 109 GLY A CA 1
ATOM 897 C C . GLY A 1 109 ? -1.927 1.622 10.776 1.00 94.12 109 GLY A C 1
ATOM 898 O O . GLY A 1 109 ? -1.751 2.168 11.868 1.00 94.12 109 GLY A O 1
ATOM 899 N N . ALA A 1 110 ? -2.869 0.692 10.597 1.00 91.88 110 ALA A N 1
ATOM 900 C CA . ALA A 1 110 ? -3.750 0.235 11.673 1.00 91.88 110 ALA A CA 1
ATOM 901 C C . ALA A 1 110 ? -2.977 -0.447 12.819 1.00 91.88 110 ALA A C 1
ATOM 903 O O . ALA A 1 110 ? -3.254 -0.217 14.001 1.00 91.88 110 ALA A O 1
ATOM 904 N N . PHE A 1 111 ? -1.973 -1.264 12.484 1.00 91.62 111 PHE A N 1
ATOM 905 C CA . PHE A 1 111 ? -1.099 -1.904 13.464 1.00 91.62 111 PHE A CA 1
ATOM 906 C C . PHE A 1 111 ? -0.322 -0.880 14.302 1.00 91.62 111 PHE A C 1
ATOM 908 O O . PHE A 1 111 ? -0.267 -1.013 15.528 1.00 91.62 111 PHE A O 1
ATOM 915 N N . LEU A 1 112 ? 0.249 0.154 13.676 1.00 92.56 112 LEU A N 1
ATOM 916 C CA . LEU A 1 112 ? 0.973 1.202 14.393 1.00 92.56 112 LEU A CA 1
ATOM 917 C C . LEU A 1 112 ? 0.051 1.954 15.366 1.00 92.56 112 LEU A C 1
ATOM 919 O O . LEU A 1 112 ? 0.446 2.185 16.512 1.00 92.56 112 LEU A O 1
ATOM 923 N N . PHE A 1 113 ? -1.188 2.266 14.960 1.00 90.50 113 PHE A N 1
ATOM 924 C CA . PHE A 1 113 ? -2.172 2.901 15.844 1.00 90.50 113 PHE A CA 1
ATOM 925 C C . PHE A 1 113 ? -2.408 2.060 17.098 1.00 90.50 113 PHE A C 1
ATOM 927 O O . PHE A 1 113 ? -2.339 2.567 18.222 1.00 90.50 113 PHE A O 1
ATOM 934 N N . TYR A 1 114 ? -2.623 0.757 16.910 1.00 86.56 114 TYR A N 1
ATOM 935 C CA . TYR A 1 114 ? -2.830 -0.175 18.009 1.00 86.56 114 TYR A CA 1
ATOM 936 C C . TYR A 1 114 ? -1.602 -0.282 18.915 1.00 86.56 114 TYR A C 1
ATOM 938 O O . TYR A 1 114 ? -1.731 -0.254 20.136 1.00 86.56 114 TYR A O 1
ATOM 946 N N . ARG A 1 115 ? -0.397 -0.362 18.341 1.00 89.00 115 ARG A N 1
ATOM 947 C CA . ARG A 1 115 ? 0.855 -0.400 19.110 1.00 89.00 115 ARG A CA 1
ATOM 948 C C . ARG A 1 115 ? 1.011 0.837 19.996 1.00 89.00 115 ARG A C 1
ATOM 950 O O . ARG A 1 115 ? 1.513 0.711 21.112 1.00 89.00 115 ARG A O 1
ATOM 957 N N . MET A 1 116 ? 0.583 2.002 19.514 1.00 88.69 116 MET A N 1
ATOM 958 C CA . MET A 1 116 ? 0.633 3.250 20.273 1.00 88.69 116 MET A CA 1
ATOM 959 C C . MET A 1 116 ? -0.460 3.335 21.347 1.00 88.69 116 MET A C 1
ATOM 961 O O . MET A 1 116 ? -0.165 3.771 22.454 1.00 88.69 116 MET A O 1
ATOM 965 N N . HIS A 1 117 ? -1.677 2.851 21.080 1.00 81.69 117 HIS A N 1
ATOM 966 C CA . HIS A 1 117 ? -2.810 2.966 22.012 1.00 81.69 117 HIS A CA 1
ATOM 967 C C . HIS A 1 117 ? -2.985 1.779 22.975 1.00 81.69 117 HIS A C 1
ATOM 969 O O . HIS A 1 117 ? -3.727 1.894 23.942 1.00 81.69 117 HIS A O 1
ATOM 975 N N . LYS A 1 118 ? -2.285 0.654 22.772 1.00 64.25 118 LYS A N 1
ATOM 976 C CA . LYS A 1 118 ? -2.232 -0.481 23.720 1.00 64.25 118 LYS A CA 1
ATOM 977 C C . LYS A 1 118 ? -1.185 -0.290 24.836 1.00 64.25 118 LYS A C 1
ATOM 979 O O . LYS A 1 118 ? -0.915 -1.224 25.584 1.00 64.25 118 LYS A O 1
ATOM 984 N N . ARG A 1 119 ? -0.520 0.870 24.902 1.00 54.56 119 ARG A N 1
ATOM 985 C CA . ARG A 1 119 ? 0.458 1.211 25.958 1.00 54.56 119 ARG A CA 1
ATOM 986 C C . ARG A 1 119 ? -0.138 2.024 27.117 1.00 54.56 119 ARG A C 1
ATOM 988 O O . ARG A 1 119 ? 0.627 2.403 27.998 1.00 54.56 119 ARG A O 1
ATOM 995 N N . ASN A 1 120 ? -1.455 2.228 27.129 1.00 44.00 120 ASN A N 1
ATOM 996 C CA . ASN A 1 120 ? -2.221 2.730 28.275 1.00 44.00 120 ASN A CA 1
ATOM 997 C C . ASN A 1 120 ? -3.062 1.598 28.865 1.00 44.00 120 ASN A C 1
ATOM 999 O O . ASN A 1 120 ? -3.302 1.643 30.087 1.00 44.00 120 ASN A O 1
#

Foldseek 3Di:
DPPPPCVVLPPPQLAAPDPPPSLVSCVVCLVVDDPVSNVVSCCLLVVLLQVQLVVLLVVCVPVVDDPPVVQLVVQLVVLVVVLVVCSVVVVDGNHPNSSVSSSNNSVVSNVVNCVVVVVD

InterPro domains:
  IPR006976 VanZ-LLP1 [PF04892] (12-114)
  IPR053150 Teicoplanin resistance-associated protein [PTHR36834] (13-117)

Sequence (120 aa):
MSANRYTGIFDEHNINLIPFSNKWIYFSNFFTLQTNAKLFVIKETIGNFFLLMPFAWSYCVFFGKIKQPTMVVLIVFLALTIENLQYWLHIGTFDIDDIILNIAGGLFGAFLFYRMHKRN

Radius of gyration: 16.89 Å; chains: 1; bounding box: 39×21×56 Å

Secondary structure (DSSP, 8-state):
--GGGSTTTS---SEE-STTHHHHHHHHTGGGS-HHHHHHHHHHHHHHHHHTHHHHHHHHHHHSS--HHHHHHHHHHHHHHHHHHHHHTTSS-EEHHHHHHHHHHHHHHHHHHHHHHTT-